Protein AF-A0A6D1P463-F1 (afdb_monomer_lite)

Secondary structure (DSSP, 8-state):
-----S----EEEEEEETT--EEEEEE-SEEEEEEEEE----S-----EEEEEEETTEEEEEEESTT-TTEEEEEEEE-

Structure (mmCIF, N/CA/C/O backbone):
data_AF-A0A6D1P463-F1
#
_entry.id   AF-A0A6D1P463-F1
#
loop_
_atom_site.group_PDB
_atom_site.id
_atom_site.type_symbol
_atom_site.label_atom_id
_atom_site.label_alt_id
_atom_site.label_comp_id
_atom_site.label_asym_id
_atom_site.label_entity_id
_atom_site.label_seq_id
_atom_site.pdbx_PDB_ins_code
_atom_site.Cartn_x
_atom_site.Cartn_y
_atom_site.Cartn_z
_atom_site.occupancy
_atom_site.B_iso_or_equiv
_atom_site.auth_seq_id
_atom_site.auth_comp_id
_atom_site.auth_asym_id
_atom_site.auth_atom_id
_atom_site.pdbx_PDB_model_num
ATOM 1 N N . MET A 1 1 ? -21.487 -19.056 15.090 1.00 35.12 1 MET A N 1
ATOM 2 C CA . MET A 1 1 ? -22.335 -17.850 15.218 1.00 35.12 1 MET A CA 1
ATOM 3 C C . MET A 1 1 ? -21.613 -16.711 14.514 1.00 35.12 1 MET A C 1
ATOM 5 O O . MET A 1 1 ? -20.552 -16.316 14.980 1.00 35.12 1 MET A O 1
ATOM 9 N N . TRP A 1 2 ? -22.112 -16.238 13.372 1.00 36.16 2 TRP A N 1
ATOM 10 C CA . TRP A 1 2 ? -21.562 -15.039 12.735 1.00 36.16 2 TRP A CA 1
ATOM 11 C C . TRP A 1 2 ? -21.998 -13.839 13.576 1.00 36.16 2 TRP A C 1
ATOM 13 O O . TRP A 1 2 ? -23.192 -13.555 13.669 1.00 36.16 2 TRP A O 1
ATOM 23 N N . LYS A 1 3 ? -21.063 -13.192 14.279 1.00 46.94 3 LYS A N 1
ATOM 24 C CA . LYS A 1 3 ? -21.391 -11.977 15.029 1.00 46.94 3 LYS A CA 1
ATOM 25 C C . LYS A 1 3 ? -21.699 -10.873 14.022 1.00 46.94 3 LYS A C 1
ATOM 27 O O . LYS A 1 3 ? -20.907 -10.636 13.114 1.00 46.94 3 LYS A O 1
ATOM 32 N N . LYS A 1 4 ? -22.834 -10.192 14.201 1.00 46.19 4 LYS A N 1
ATOM 33 C CA . LYS A 1 4 ? -23.093 -8.891 13.578 1.00 46.19 4 LYS A CA 1
ATOM 34 C C . LYS A 1 4 ? -22.007 -7.954 14.113 1.00 46.19 4 LYS A C 1
ATOM 36 O O . LYS A 1 4 ? -22.091 -7.508 15.255 1.00 46.19 4 LYS A O 1
ATOM 41 N N . GLY A 1 5 ? -20.925 -7.789 13.357 1.00 48.53 5 GLY A N 1
ATOM 42 C CA . GLY A 1 5 ? -19.892 -6.817 13.685 1.00 48.53 5 GLY A CA 1
ATOM 43 C C . GLY A 1 5 ? -20.539 -5.440 13.733 1.00 48.53 5 GLY A C 1
ATOM 44 O O . GLY A 1 5 ? -21.387 -5.137 12.889 1.00 48.53 5 GLY A O 1
ATOM 45 N N . GLY A 1 6 ? -20.171 -4.627 14.729 1.00 52.88 6 GLY A N 1
ATOM 46 C CA . GLY A 1 6 ? -20.381 -3.183 14.638 1.00 52.88 6 GLY A CA 1
ATOM 47 C C . GLY A 1 6 ? -19.903 -2.731 13.261 1.00 52.88 6 GLY A C 1
ATOM 48 O O . GLY A 1 6 ? -18.915 -3.280 12.769 1.00 52.88 6 GLY A O 1
ATOM 49 N N . GLY A 1 7 ? -20.689 -1.873 12.603 1.00 59.16 7 GLY A N 1
ATOM 50 C CA . GLY A 1 7 ? -20.526 -1.556 11.184 1.00 59.16 7 GLY A CA 1
ATOM 51 C C . GLY A 1 7 ? -19.061 -1.375 10.799 1.00 59.16 7 GLY A C 1
ATOM 52 O O . GLY A 1 7 ? -18.294 -0.799 11.566 1.00 59.16 7 GLY A O 1
ATOM 53 N N . ILE A 1 8 ? -18.692 -1.907 9.630 1.00 65.88 8 ILE A N 1
ATOM 54 C CA . ILE A 1 8 ? -17.371 -1.701 9.030 1.00 65.88 8 ILE A CA 1
ATOM 55 C C . ILE A 1 8 ? -17.127 -0.194 9.090 1.00 65.88 8 ILE A C 1
ATOM 57 O O . ILE A 1 8 ? -17.947 0.563 8.562 1.00 65.88 8 ILE A O 1
ATOM 61 N N . GLY A 1 9 ? -16.100 0.236 9.826 1.00 69.56 9 GLY A N 1
ATOM 62 C CA . GLY A 1 9 ? -15.807 1.653 9.982 1.00 69.56 9 GLY A CA 1
ATOM 63 C C . GLY A 1 9 ? -15.515 2.309 8.636 1.00 69.56 9 GLY A C 1
ATOM 64 O O . GLY A 1 9 ? -15.602 1.676 7.579 1.00 69.56 9 GLY A O 1
ATOM 65 N N . LYS A 1 10 ? -15.231 3.613 8.639 1.00 85.94 10 LYS A N 1
ATOM 66 C C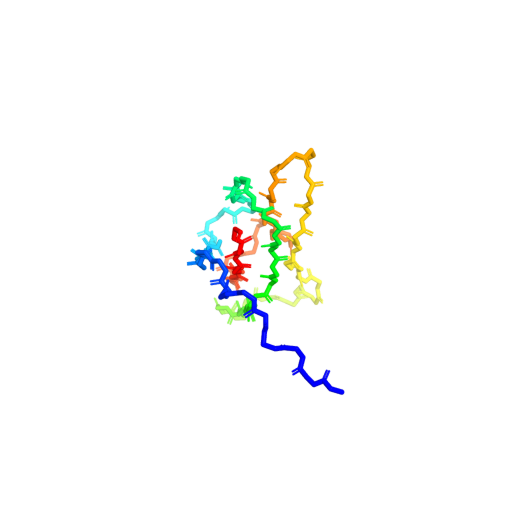A . LYS A 1 10 ? -15.103 4.369 7.389 1.00 85.94 10 LYS A CA 1
ATOM 67 C C . LYS A 1 10 ? -14.083 3.690 6.468 1.00 85.94 10 LYS A C 1
ATOM 69 O O . LYS A 1 10 ? -12.930 3.499 6.837 1.00 85.94 10 LYS A O 1
ATOM 74 N N . VAL A 1 11 ? -14.531 3.339 5.264 1.00 88.88 11 VAL A N 1
ATOM 75 C CA . VAL A 1 11 ? -13.691 2.703 4.250 1.00 88.88 11 VAL A CA 1
ATOM 76 C C . VAL A 1 11 ? -13.084 3.786 3.363 1.00 88.88 11 VAL A C 1
ATOM 78 O O . VAL A 1 11 ? -13.811 4.570 2.753 1.00 88.88 11 VAL A O 1
ATOM 81 N N . SER A 1 12 ? -11.758 3.821 3.278 1.00 92.31 12 SER A N 1
ATOM 82 C CA . SER A 1 12 ? -10.995 4.727 2.413 1.00 92.31 12 SER A CA 1
ATOM 83 C C . SER A 1 12 ? -10.241 3.921 1.358 1.00 92.31 12 SER A C 1
ATOM 85 O O . SER A 1 12 ? -9.721 2.849 1.654 1.00 92.31 12 SER A O 1
ATOM 87 N N . SER A 1 13 ? -10.203 4.409 0.119 1.00 92.75 13 SER A N 1
ATOM 88 C CA . SER A 1 13 ? -9.490 3.756 -0.988 1.00 92.75 13 SER A CA 1
ATOM 89 C C . SER A 1 13 ? -8.312 4.607 -1.434 1.00 92.75 13 SER A C 1
ATOM 91 O O . SER A 1 13 ? -8.439 5.824 -1.570 1.00 92.75 13 SER A O 1
ATOM 93 N N . TYR A 1 14 ? -7.188 3.953 -1.692 1.00 91.44 14 TYR A N 1
ATOM 94 C CA . TYR A 1 14 ? -5.935 4.574 -2.083 1.00 91.44 14 TYR A CA 1
ATOM 95 C C . TYR A 1 14 ? -5.409 3.933 -3.350 1.00 91.44 14 TYR A C 1
ATOM 97 O O . TYR A 1 14 ? -5.532 2.726 -3.544 1.00 91.44 14 TYR A O 1
ATOM 105 N N . GLN A 1 15 ? -4.796 4.756 -4.187 1.00 90.06 15 GLN A N 1
ATOM 106 C CA . GLN A 1 15 ? -4.222 4.339 -5.451 1.00 90.06 15 GLN A CA 1
ATOM 107 C C . GLN A 1 15 ? -2.825 4.937 -5.573 1.00 90.06 15 GLN A C 1
ATOM 109 O O . GLN A 1 15 ? -2.636 6.144 -5.416 1.00 90.06 15 GLN A O 1
ATOM 114 N N . LEU A 1 16 ? -1.858 4.079 -5.868 1.00 86.50 16 LEU A N 1
ATOM 115 C CA . LEU A 1 16 ? -0.484 4.435 -6.178 1.00 86.50 16 LEU A CA 1
ATOM 116 C C . LEU A 1 16 ? -0.250 4.175 -7.668 1.00 86.50 16 LEU A C 1
ATOM 118 O O . LEU A 1 16 ? -0.365 3.041 -8.136 1.00 86.50 16 LEU A O 1
ATOM 122 N N . ASN A 1 17 ? 0.052 5.245 -8.402 1.00 77.62 17 ASN A N 1
ATOM 123 C CA . ASN A 1 17 ? 0.365 5.210 -9.828 1.00 77.62 17 ASN A CA 1
ATOM 124 C C . ASN A 1 17 ? 1.823 5.607 -10.051 1.00 77.62 17 ASN A C 1
ATOM 126 O O . ASN A 1 17 ? 2.354 6.446 -9.325 1.00 77.62 17 ASN A O 1
ATOM 130 N N . PHE A 1 18 ? 2.431 5.101 -11.120 1.00 70.88 18 PHE A N 1
ATOM 131 C CA . PHE A 1 18 ? 3.707 5.616 -11.611 1.00 70.88 18 PHE A CA 1
ATOM 132 C C . PHE A 1 18 ? 3.673 7.150 -11.821 1.00 70.88 18 PHE A C 1
ATOM 134 O O . PHE A 1 18 ? 2.636 7.674 -12.240 1.00 70.88 18 PHE A O 1
ATOM 141 N N . PRO A 1 19 ? 4.778 7.887 -11.576 1.00 71.00 19 PRO A N 1
ATOM 142 C CA . PRO A 1 19 ? 6.109 7.443 -11.131 1.00 71.00 19 PRO A CA 1
ATOM 143 C C . PRO A 1 19 ? 6.266 7.300 -9.616 1.00 71.00 19 PRO A C 1
ATOM 145 O O . PRO A 1 19 ? 7.383 7.175 -9.118 1.00 71.00 19 PRO A O 1
ATOM 148 N N . TYR A 1 20 ? 5.169 7.335 -8.864 1.00 73.69 20 TYR A N 1
ATOM 149 C CA . TYR A 1 20 ? 5.233 7.233 -7.416 1.00 73.69 20 TYR A CA 1
ATOM 150 C C . TYR A 1 20 ? 5.446 5.780 -6.999 1.00 73.69 20 TYR A C 1
ATOM 152 O O . TYR A 1 20 ? 4.669 4.892 -7.339 1.00 73.69 20 TYR A O 1
ATOM 160 N N . SER A 1 21 ? 6.497 5.553 -6.218 1.00 82.06 21 SER A N 1
ATOM 161 C CA . SER A 1 21 ? 6.808 4.247 -5.640 1.00 82.06 21 SER A CA 1
ATOM 162 C C . SER A 1 21 ? 6.252 4.073 -4.234 1.00 82.06 21 SER A C 1
ATOM 164 O O . SER A 1 21 ? 6.293 2.968 -3.705 1.00 82.06 21 SER A O 1
ATOM 166 N N . GLN A 1 22 ? 5.746 5.139 -3.606 1.00 88.81 22 GLN A N 1
ATOM 167 C CA . GLN A 1 22 ? 5.247 5.114 -2.234 1.00 88.81 22 GLN A CA 1
ATOM 168 C C . GLN A 1 22 ? 4.110 6.118 -2.018 1.00 88.81 22 GLN A C 1
ATOM 170 O O . GLN A 1 22 ? 4.110 7.201 -2.601 1.00 88.81 22 GLN A O 1
ATOM 175 N N . SER A 1 23 ? 3.171 5.778 -1.134 1.00 89.81 23 SER A N 1
ATOM 176 C CA . SER A 1 23 ? 2.138 6.683 -0.625 1.00 89.81 23 SER A CA 1
ATOM 177 C C . SER A 1 23 ? 1.876 6.425 0.860 1.00 89.81 23 SER A C 1
ATOM 179 O O . SER A 1 23 ? 1.764 5.274 1.290 1.00 89.81 23 SER A O 1
ATOM 181 N N . ASN A 1 24 ? 1.789 7.497 1.649 1.00 93.00 24 ASN A N 1
ATOM 182 C CA . ASN A 1 24 ? 1.394 7.436 3.055 1.00 93.00 24 ASN A CA 1
ATOM 183 C C . ASN A 1 24 ? -0.135 7.473 3.138 1.00 93.00 24 ASN A C 1
ATOM 185 O O . ASN A 1 24 ? -0.754 8.455 2.731 1.00 93.00 24 ASN A O 1
ATOM 189 N N . LEU A 1 25 ? -0.726 6.404 3.665 1.00 93.44 25 LEU A N 1
ATOM 190 C CA . LEU A 1 25 ? -2.175 6.253 3.781 1.00 93.44 25 LEU A CA 1
ATOM 191 C C . LEU A 1 25 ? -2.708 6.864 5.085 1.00 93.44 25 LEU A C 1
ATOM 193 O O . LEU A 1 25 ? -3.910 7.017 5.242 1.00 93.44 25 LEU A O 1
ATOM 197 N N . GLY A 1 26 ? -1.827 7.231 6.019 1.00 93.69 26 GLY A N 1
ATOM 198 C CA . GLY A 1 26 ? -2.205 7.767 7.322 1.00 93.69 26 GLY A CA 1
ATOM 199 C C . GLY A 1 26 ? -2.620 6.689 8.324 1.00 93.69 26 GLY A C 1
ATOM 200 O O . GLY A 1 26 ? -2.254 5.516 8.202 1.00 93.69 26 GLY A O 1
ATOM 201 N N . GLN A 1 27 ? -3.333 7.112 9.367 1.00 94.50 27 GLN A N 1
ATOM 202 C CA . GLN A 1 27 ? -3.728 6.248 10.477 1.00 94.50 27 GLN A CA 1
ATOM 203 C C . GLN A 1 27 ? -5.038 5.538 10.166 1.00 94.50 27 GLN A C 1
ATOM 205 O O . GLN A 1 27 ? -6.046 6.191 9.931 1.00 94.50 27 GLN A O 1
ATOM 210 N N . HIS A 1 28 ? -5.003 4.208 10.224 1.00 92.19 28 HIS A N 1
ATOM 211 C CA . HIS A 1 28 ? -6.161 3.341 10.034 1.00 92.19 28 HIS A CA 1
ATOM 212 C C . HIS A 1 28 ? -6.054 2.129 10.956 1.00 92.19 28 HIS A C 1
ATOM 214 O O . HIS A 1 28 ? -4.945 1.653 11.253 1.00 92.19 28 HIS A O 1
ATOM 220 N N . THR A 1 29 ? -7.195 1.580 11.363 1.00 91.25 29 THR A N 1
ATOM 221 C CA . THR A 1 29 ? -7.240 0.323 12.120 1.00 91.25 29 THR A CA 1
ATOM 222 C C . THR A 1 29 ? -6.653 -0.814 11.291 1.00 91.25 29 THR A C 1
ATOM 224 O O . THR A 1 29 ? -5.817 -1.579 11.782 1.00 91.25 29 THR A O 1
ATOM 227 N N . PHE A 1 30 ? -7.009 -0.876 10.008 1.00 90.06 30 PHE A N 1
ATOM 228 C CA . PHE A 1 30 ? -6.550 -1.910 9.089 1.00 90.06 30 PHE A CA 1
ATOM 229 C C . PHE A 1 30 ? -6.424 -1.380 7.659 1.00 90.06 30 PHE A C 1
ATOM 231 O O . PHE A 1 30 ? -7.270 -0.608 7.223 1.00 90.06 30 PHE A O 1
ATOM 238 N N . CYS A 1 31 ? -5.419 -1.845 6.915 1.00 93.38 31 CYS A N 1
ATOM 239 C CA . CYS A 1 31 ? -5.329 -1.662 5.469 1.00 93.38 31 CYS A CA 1
ATOM 240 C C . CYS A 1 31 ? -5.003 -2.993 4.787 1.00 93.38 31 CYS A C 1
ATOM 242 O O . CYS A 1 31 ? -4.223 -3.791 5.306 1.00 93.38 31 CYS A O 1
ATOM 244 N N . ALA A 1 32 ? -5.563 -3.205 3.599 1.00 93.44 32 ALA A N 1
ATOM 245 C CA . ALA A 1 32 ? -5.283 -4.351 2.743 1.00 93.44 32 ALA A CA 1
ATOM 246 C C . ALA A 1 32 ? -5.083 -3.920 1.292 1.00 93.44 32 A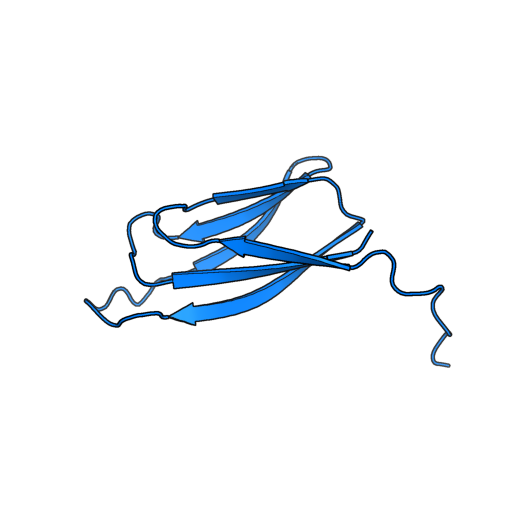LA A C 1
ATOM 248 O O . ALA A 1 32 ? -5.657 -2.930 0.836 1.00 93.44 32 ALA A O 1
ATOM 249 N N . LEU A 1 33 ? -4.278 -4.693 0.561 1.00 92.50 33 LEU A N 1
ATOM 250 C CA . LEU A 1 33 ? -4.163 -4.552 -0.884 1.00 92.50 33 LEU A CA 1
ATOM 251 C C . LEU A 1 33 ? -5.483 -5.006 -1.502 1.00 92.50 33 LEU A C 1
ATOM 253 O O . LEU A 1 33 ? -5.979 -6.087 -1.182 1.00 92.50 33 LEU A O 1
ATOM 257 N N . SER A 1 34 ? -6.056 -4.176 -2.367 1.00 89.25 34 SER A N 1
ATOM 258 C CA . SER A 1 34 ? -7.313 -4.486 -3.051 1.00 89.25 34 SER A CA 1
ATOM 259 C C . SER A 1 34 ? -7.091 -4.869 -4.507 1.00 89.25 34 SER A C 1
ATOM 261 O O . SER A 1 34 ? -7.809 -5.721 -5.030 1.00 89.25 34 SER A O 1
ATOM 263 N N . HIS A 1 35 ? -6.101 -4.266 -5.168 1.00 83.31 35 HIS A N 1
ATOM 264 C CA . HIS A 1 35 ? -5.826 -4.548 -6.568 1.00 83.31 35 HIS A CA 1
ATOM 265 C C . HIS A 1 35 ? -4.369 -4.268 -6.939 1.00 83.31 35 HIS A C 1
ATOM 267 O O . HIS A 1 35 ? -3.781 -3.282 -6.501 1.00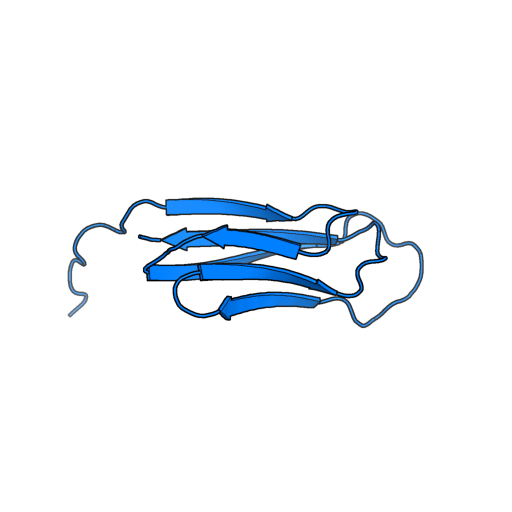 83.31 35 HIS A O 1
ATOM 273 N N . VAL A 1 36 ? -3.806 -5.117 -7.798 1.00 77.94 36 VAL A N 1
ATOM 274 C CA . VAL A 1 36 ? -2.506 -4.899 -8.437 1.00 77.94 36 VAL A CA 1
ATOM 275 C C . VAL A 1 36 ? -2.700 -5.102 -9.931 1.00 77.94 36 VAL A C 1
ATOM 277 O O . VAL A 1 36 ? -3.077 -6.191 -10.362 1.00 77.94 36 VAL A O 1
ATOM 280 N N . ARG A 1 37 ? -2.483 -4.051 -10.727 1.00 75.75 37 ARG A N 1
ATOM 281 C CA . ARG A 1 37 ? -2.665 -4.102 -12.183 1.00 75.75 37 ARG A CA 1
ATOM 282 C C . ARG A 1 37 ? -1.377 -3.757 -12.909 1.00 75.75 37 ARG A C 1
ATOM 284 O O . ARG A 1 37 ? -0.834 -2.676 -12.703 1.00 75.75 37 ARG A O 1
ATOM 291 N N . ALA A 1 38 ? -0.979 -4.628 -13.833 1.00 71.62 38 ALA A N 1
ATOM 292 C CA . ALA A 1 38 ? 0.011 -4.309 -14.851 1.00 71.62 38 ALA A CA 1
ATOM 293 C C . ALA A 1 38 ? -0.643 -3.471 -15.972 1.00 71.62 38 ALA A C 1
ATOM 295 O O . ALA A 1 38 ? -1.536 -3.935 -16.685 1.00 71.62 38 ALA A O 1
ATOM 296 N N . THR A 1 39 ? -0.237 -2.216 -16.118 1.00 64.44 39 THR A N 1
ATOM 297 C CA . THR A 1 39 ? -0.645 -1.257 -17.147 1.00 64.44 39 THR A CA 1
ATOM 298 C C . THR A 1 39 ? 0.478 -1.088 -18.178 1.00 64.44 39 THR A C 1
ATOM 300 O O . THR A 1 39 ? 1.100 -0.037 -18.255 1.00 64.44 39 THR A O 1
ATOM 303 N N . GLY A 1 40 ? 0.756 -2.136 -18.962 1.00 58.97 40 GLY A N 1
ATOM 304 C CA . GLY A 1 40 ? 1.672 -2.085 -20.113 1.00 58.97 40 GLY A CA 1
ATOM 305 C C . GLY A 1 40 ? 2.907 -2.976 -19.969 1.00 58.97 40 GLY A C 1
ATOM 306 O O . GLY A 1 40 ? 3.806 -2.698 -19.182 1.00 58.97 40 GLY A O 1
ATOM 307 N N . PHE A 1 41 ? 2.978 -4.048 -20.759 1.00 56.78 41 PHE A N 1
ATOM 308 C CA . PHE A 1 41 ? 4.140 -4.936 -20.796 1.00 56.78 41 PHE A CA 1
ATOM 309 C C . PHE A 1 41 ? 5.227 -4.340 -21.693 1.00 56.78 41 PHE A C 1
ATOM 311 O O . PHE A 1 41 ? 5.242 -4.570 -22.900 1.00 56.78 41 PHE A O 1
ATOM 318 N N . HIS A 1 42 ? 6.154 -3.590 -21.104 1.00 57.84 42 HIS A N 1
ATOM 319 C CA . HIS A 1 42 ? 7.424 -3.284 -21.749 1.00 57.84 42 HIS A CA 1
ATOM 320 C C . HIS A 1 42 ? 8.551 -3.778 -20.844 1.00 57.84 42 HIS A C 1
ATOM 322 O O . HIS A 1 42 ? 8.888 -3.156 -19.843 1.00 57.84 42 HIS A O 1
ATOM 328 N N . ASN A 1 43 ? 9.109 -4.916 -21.253 1.00 52.78 43 ASN A N 1
ATOM 329 C CA . ASN A 1 43 ? 10.262 -5.620 -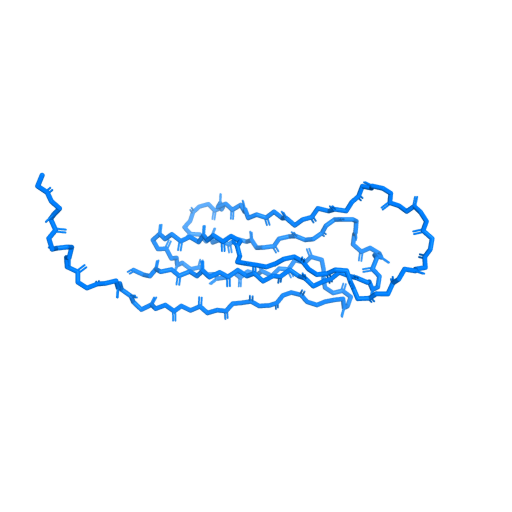20.698 1.00 52.78 43 ASN A CA 1
ATOM 330 C C . ASN A 1 43 ? 10.014 -6.449 -19.423 1.00 52.78 43 ASN A C 1
ATOM 332 O O . ASN A 1 43 ? 9.313 -6.070 -18.489 1.00 52.78 43 ASN A O 1
ATOM 336 N N . SER A 1 44 ? 10.602 -7.642 -19.466 1.00 53.16 44 SER A N 1
ATOM 337 C CA . SER A 1 44 ? 10.452 -8.826 -18.619 1.00 53.16 44 SER A CA 1
ATOM 338 C C . SER A 1 44 ? 11.047 -8.674 -17.217 1.00 53.16 44 SER A C 1
ATOM 340 O O . SER A 1 44 ? 11.958 -9.409 -16.836 1.00 53.16 44 SER A O 1
ATOM 342 N N . ASN A 1 45 ? 10.571 -7.708 -16.439 1.00 54.28 45 ASN A N 1
ATOM 343 C CA . ASN A 1 45 ? 10.867 -7.702 -15.011 1.00 54.28 45 ASN A CA 1
ATOM 344 C C . ASN A 1 45 ? 9.825 -8.564 -14.296 1.00 54.28 45 ASN A C 1
ATOM 346 O O . ASN A 1 45 ? 8.776 -8.077 -13.877 1.00 54.28 45 ASN A O 1
ATOM 350 N N . ASP A 1 46 ? 10.153 -9.848 -14.149 1.00 57.47 46 ASP A N 1
ATOM 351 C CA . ASP A 1 46 ? 9.344 -10.875 -13.473 1.00 57.47 46 ASP A CA 1
ATOM 352 C C . ASP A 1 46 ? 9.149 -10.613 -11.964 1.00 57.47 46 ASP A C 1
ATOM 354 O O . ASP A 1 46 ? 8.443 -11.352 -11.283 1.00 57.47 46 ASP A O 1
ATOM 358 N N . TYR A 1 47 ? 9.761 -9.552 -11.428 1.00 63.75 47 TYR A N 1
ATOM 359 C CA . TYR A 1 47 ? 9.708 -9.183 -10.018 1.00 63.75 47 TYR A CA 1
ATOM 360 C C . TYR A 1 47 ? 9.132 -7.774 -9.860 1.00 63.75 47 TYR A C 1
ATOM 362 O O . TYR A 1 47 ? 9.861 -6.783 -9.859 1.00 63.75 47 TYR A O 1
ATOM 370 N N . SER A 1 48 ? 7.804 -7.682 -9.785 1.00 71.62 48 SER A N 1
ATOM 371 C CA . SER A 1 48 ? 7.087 -6.452 -9.432 1.00 71.62 48 SER A CA 1
ATOM 372 C C . SER A 1 48 ? 6.191 -6.725 -8.233 1.00 71.62 48 SER A C 1
ATOM 374 O O . SER A 1 48 ? 5.475 -7.725 -8.207 1.00 71.62 48 SER A O 1
ATOM 376 N N . GLU A 1 49 ? 6.239 -5.850 -7.237 1.00 79.50 49 GLU A N 1
ATOM 377 C CA . GLU A 1 49 ? 5.609 -6.060 -5.938 1.00 79.50 49 GLU A CA 1
ATOM 378 C C . GLU A 1 49 ? 4.863 -4.800 -5.497 1.00 79.50 49 GLU A C 1
ATOM 380 O O . GLU A 1 49 ? 5.387 -3.689 -5.579 1.00 79.50 49 GLU A O 1
ATOM 385 N N . CYS A 1 50 ? 3.646 -4.986 -4.987 1.00 85.69 50 CYS A N 1
ATOM 386 C CA . CYS A 1 50 ? 2.964 -3.995 -4.166 1.00 85.69 50 CYS A CA 1
ATOM 387 C C . CYS A 1 50 ? 2.961 -4.510 -2.729 1.00 85.69 50 CYS A C 1
ATOM 389 O O . CYS A 1 50 ? 2.570 -5.653 -2.491 1.00 85.69 50 CYS A O 1
ATOM 391 N N . SER A 1 51 ? 3.341 -3.671 -1.773 1.00 90.38 51 SER A N 1
ATOM 392 C CA . SER A 1 51 ? 3.360 -4.036 -0.361 1.00 90.38 51 SER A CA 1
ATOM 393 C C . SER A 1 51 ? 2.708 -2.965 0.501 1.00 90.38 51 SER A C 1
ATOM 395 O O . SER A 1 51 ? 2.790 -1.765 0.231 1.00 90.38 51 SER A O 1
ATOM 397 N N . LEU A 1 52 ? 2.031 -3.422 1.553 1.00 92.75 52 LEU A N 1
ATOM 398 C CA . LEU A 1 52 ? 1.544 -2.577 2.632 1.00 92.75 52 LEU A CA 1
ATOM 399 C C . LEU A 1 52 ? 2.393 -2.832 3.863 1.00 92.75 52 LEU A C 1
ATOM 401 O O . LEU A 1 52 ? 2.535 -3.971 4.306 1.00 92.75 52 LEU A O 1
ATOM 405 N N . SER A 1 53 ? 2.912 -1.761 4.439 1.00 94.44 53 SER A N 1
ATOM 406 C CA . SER A 1 53 ? 3.614 -1.804 5.710 1.00 94.44 53 SER A CA 1
ATOM 407 C C . SER A 1 53 ? 2.973 -0.832 6.690 1.00 94.44 53 SER A C 1
ATOM 409 O O . SER A 1 53 ? 2.360 0.168 6.310 1.00 94.44 53 SER A O 1
ATOM 411 N N . LYS A 1 54 ? 3.094 -1.147 7.978 1.00 93.44 54 LYS A N 1
ATOM 412 C CA . LYS A 1 54 ? 2.678 -0.264 9.064 1.00 93.44 54 LYS A CA 1
ATOM 413 C C . LYS A 1 54 ? 3.928 0.244 9.771 1.00 93.44 54 LYS A C 1
ATOM 415 O O . LYS A 1 54 ? 4.700 -0.552 10.298 1.00 93.44 54 LYS A O 1
ATOM 420 N N . SER A 1 55 ? 4.124 1.559 9.771 1.00 88.50 55 SER A N 1
ATOM 421 C CA . SER A 1 55 ? 5.219 2.233 10.468 1.00 88.50 55 SER A CA 1
ATOM 422 C C . SER A 1 55 ? 4.636 3.114 11.569 1.00 88.50 55 SER A C 1
ATOM 424 O O . SER A 1 55 ? 3.987 4.133 11.311 1.00 88.50 55 SER A O 1
ATOM 426 N N . GLY A 1 56 ? 4.795 2.674 12.819 1.00 88.88 56 GLY A N 1
ATOM 427 C CA . GLY A 1 56 ? 4.087 3.260 13.956 1.00 88.88 56 GLY A CA 1
ATOM 428 C C . GLY A 1 56 ? 2.568 3.146 13.781 1.00 88.88 56 GLY A C 1
ATOM 429 O O . GLY A 1 56 ? 2.029 2.051 13.618 1.00 88.88 56 GLY A O 1
ATOM 430 N N . SER A 1 57 ? 1.875 4.285 13.801 1.00 89.38 57 SER A N 1
ATOM 431 C CA . SER A 1 57 ? 0.421 4.345 13.594 1.00 89.38 57 SER A CA 1
ATOM 432 C C . SER A 1 57 ? 0.011 4.501 12.128 1.00 89.38 57 SER A C 1
ATOM 434 O O . SER A 1 57 ? -1.174 4.379 11.833 1.00 89.38 57 SER A O 1
ATOM 436 N N . ASN A 1 58 ? 0.955 4.773 11.222 1.00 93.75 58 ASN A N 1
ATOM 437 C CA . ASN A 1 58 ? 0.653 5.072 9.825 1.00 93.75 58 ASN A CA 1
ATOM 438 C C . ASN A 1 58 ? 0.843 3.849 8.932 1.00 93.75 58 ASN A C 1
ATOM 440 O O . ASN A 1 58 ? 1.786 3.071 9.099 1.00 93.75 58 ASN A O 1
ATOM 444 N N . TRP A 1 59 ? -0.034 3.722 7.949 1.00 95.44 59 TRP A N 1
ATOM 445 C CA . TRP A 1 59 ? 0.087 2.752 6.876 1.00 95.44 59 TRP A CA 1
ATOM 446 C C . TRP A 1 59 ? 0.784 3.363 5.669 1.00 95.44 59 TRP A C 1
ATOM 448 O O . TRP A 1 59 ? 0.583 4.530 5.334 1.00 95.44 59 TRP A O 1
ATOM 458 N N . GLN A 1 60 ? 1.587 2.553 4.995 1.00 94.94 60 GLN A N 1
ATOM 459 C CA . GLN A 1 60 ? 2.317 2.942 3.803 1.00 94.94 60 GLN A CA 1
ATOM 460 C C . GLN A 1 60 ? 2.118 1.896 2.713 1.00 94.94 60 GLN A C 1
ATOM 462 O O . GLN A 1 60 ? 2.315 0.703 2.937 1.00 94.94 60 GLN A O 1
ATOM 467 N N . LEU A 1 61 ? 1.739 2.363 1.527 1.00 92.81 61 LEU A N 1
ATOM 468 C CA . LEU A 1 61 ? 1.674 1.568 0.308 1.00 92.81 61 LEU A CA 1
ATOM 469 C C . LEU A 1 61 ? 2.950 1.803 -0.493 1.00 92.81 61 LEU A C 1
ATOM 471 O O . LEU A 1 61 ? 3.291 2.953 -0.768 1.00 92.81 61 LEU A O 1
ATOM 475 N N . THR A 1 62 ? 3.638 0.730 -0.868 1.00 90.12 62 THR A N 1
ATOM 476 C CA . THR A 1 62 ? 4.881 0.770 -1.647 1.00 90.12 62 THR A CA 1
ATOM 477 C C . THR A 1 62 ? 4.738 -0.080 -2.904 1.00 90.12 62 THR A C 1
ATOM 479 O O . THR A 1 62 ? 4.144 -1.154 -2.860 1.00 90.12 62 THR A O 1
ATOM 482 N N . ALA A 1 63 ? 5.299 0.394 -4.012 1.00 85.50 63 ALA A N 1
ATOM 483 C CA . ALA A 1 63 ? 5.473 -0.334 -5.259 1.00 85.50 63 ALA A CA 1
ATOM 484 C C . ALA A 1 63 ? 6.972 -0.498 -5.549 1.00 85.50 63 ALA A C 1
ATOM 486 O O . ALA A 1 63 ? 7.737 0.469 -5.470 1.00 85.50 63 ALA A O 1
ATOM 487 N N . TYR A 1 64 ? 7.389 -1.71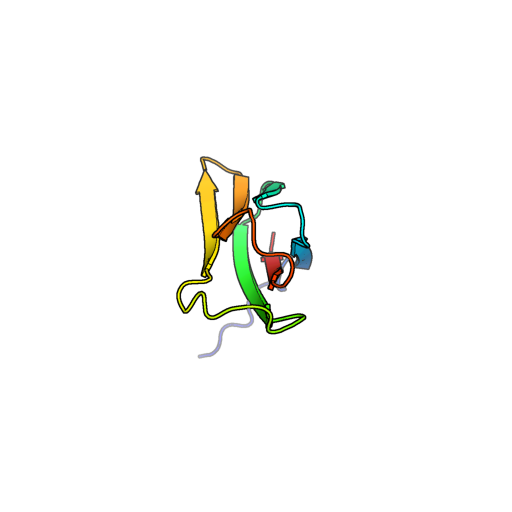2 -5.901 1.00 78.19 64 TYR A N 1
ATOM 488 C CA . TYR A 1 64 ? 8.760 -2.037 -6.285 1.00 78.19 64 TYR A CA 1
ATOM 489 C C . TYR A 1 64 ? 8.796 -2.790 -7.628 1.00 78.19 64 TYR A C 1
ATOM 491 O O . TYR A 1 64 ? 7.945 -3.651 -7.848 1.00 78.19 64 TYR A O 1
ATOM 499 N N . PRO A 1 65 ? 9.796 -2.541 -8.497 1.00 74.50 65 PRO A N 1
ATOM 500 C CA . PRO A 1 65 ? 10.778 -1.467 -8.407 1.00 74.50 65 PRO A CA 1
ATOM 501 C C . PRO A 1 65 ? 10.181 -0.082 -8.738 1.00 74.50 65 PRO A C 1
ATOM 503 O O . PRO A 1 65 ? 9.266 0.013 -9.555 1.00 74.50 65 PRO A O 1
ATOM 506 N N . PRO A 1 66 ? 10.727 1.011 -8.159 1.00 63.66 66 PRO A N 1
ATOM 507 C CA . PRO A 1 66 ? 10.227 2.385 -8.338 1.00 63.66 66 PRO A CA 1
ATOM 508 C C . PRO A 1 66 ? 10.172 2.873 -9.789 1.00 63.66 66 PRO A C 1
ATOM 510 O O . PRO A 1 66 ? 9.494 3.846 -10.100 1.00 63.66 66 PRO A O 1
ATOM 513 N N . SER A 1 67 ? 10.944 2.233 -10.665 1.00 58.44 67 SER A N 1
ATOM 514 C CA . SER A 1 67 ? 11.165 2.637 -12.048 1.00 58.44 67 SER A CA 1
ATOM 515 C C . SER A 1 67 ? 10.173 2.037 -13.0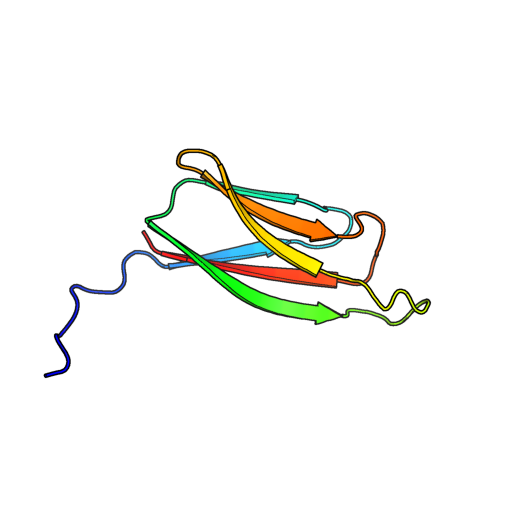44 1.00 58.44 67 SER A C 1
ATOM 517 O O . SER A 1 67 ? 10.262 2.370 -14.226 1.00 58.44 67 SER A O 1
ATOM 519 N N . ILE A 1 68 ? 9.238 1.171 -12.627 1.00 59.62 68 ILE A N 1
ATOM 520 C CA . ILE A 1 68 ? 8.341 0.527 -13.592 1.00 59.62 68 ILE A CA 1
ATOM 521 C C . ILE A 1 68 ? 7.085 1.366 -13.841 1.00 59.62 68 ILE A C 1
ATOM 523 O O . ILE A 1 68 ? 6.187 1.447 -13.005 1.00 59.62 68 ILE A O 1
ATOM 527 N N . ALA A 1 69 ? 7.003 1.910 -15.059 1.00 55.69 69 ALA A N 1
ATOM 528 C CA . ALA A 1 69 ? 5.912 2.725 -15.608 1.00 55.69 69 ALA A CA 1
ATOM 529 C C . ALA A 1 69 ? 4.547 2.041 -15.746 1.00 55.69 69 ALA A C 1
ATOM 531 O O . ALA A 1 69 ? 3.601 2.626 -16.272 1.00 55.69 69 ALA A O 1
ATOM 532 N N . SER A 1 70 ? 4.435 0.815 -15.254 1.00 66.00 70 SER A N 1
ATOM 533 C CA . SER A 1 70 ? 3.404 -0.115 -15.684 1.00 66.00 70 SER A CA 1
ATOM 534 C C . SER A 1 70 ? 2.682 -0.795 -14.538 1.00 66.00 70 SER A C 1
ATOM 536 O O . SER A 1 70 ? 2.042 -1.806 -14.782 1.00 66.00 70 SER A O 1
ATOM 538 N N . TYR A 1 71 ? 2.774 -0.310 -13.301 1.00 71.56 71 TYR A N 1
ATOM 539 C CA . TYR A 1 71 ? 2.038 -0.917 -12.194 1.00 71.56 71 TYR A CA 1
ATOM 540 C C . TYR A 1 71 ? 1.193 0.104 -11.451 1.00 71.56 71 TYR A C 1
ATOM 542 O O . TYR A 1 71 ? 1.634 1.204 -11.118 1.00 71.56 71 TYR A O 1
ATOM 550 N N . ARG A 1 72 ? -0.050 -0.298 -11.198 1.00 81.81 72 ARG A N 1
ATOM 551 C CA . ARG A 1 72 ? -0.982 0.380 -10.309 1.00 81.81 72 ARG A CA 1
ATOM 552 C C . ARG A 1 72 ? -1.211 -0.509 -9.095 1.00 81.81 72 ARG A C 1
ATOM 554 O O . ARG A 1 72 ? -1.641 -1.654 -9.257 1.00 81.81 72 ARG A O 1
ATOM 561 N N . CYS A 1 73 ? -0.956 0.035 -7.911 1.00 87.12 73 CYS A N 1
ATOM 562 C CA . CYS A 1 73 ? -1.267 -0.609 -6.639 1.00 87.12 73 CYS A CA 1
ATOM 563 C C . CYS A 1 73 ? -2.446 0.115 -5.991 1.00 87.12 73 CYS A C 1
ATOM 565 O O . CYS A 1 73 ? -2.376 1.324 -5.769 1.00 87.12 73 CYS A O 1
ATOM 567 N N . ASP A 1 74 ? -3.491 -0.624 -5.640 1.00 91.12 74 ASP A N 1
ATOM 568 C CA . ASP A 1 74 ? -4.634 -0.107 -4.901 1.00 91.12 74 ASP A CA 1
ATOM 569 C C . ASP A 1 74 ? -4.678 -0.735 -3.504 1.00 91.12 74 ASP A C 1
ATOM 571 O O . ASP A 1 74 ? -4.418 -1.930 -3.317 1.00 91.12 74 ASP A O 1
ATOM 575 N N . ALA A 1 75 ? -5.036 0.079 -2.517 1.00 93.12 75 ALA A N 1
ATOM 576 C CA . ALA A 1 75 ? -5.249 -0.348 -1.145 1.00 93.12 75 ALA A CA 1
ATOM 577 C C . ALA A 1 75 ? -6.588 0.170 -0.625 1.00 93.12 75 ALA A C 1
ATOM 579 O O . ALA A 1 75 ? -7.078 1.224 -1.032 1.00 93.12 75 ALA A O 1
ATOM 580 N N . VAL A 1 76 ? -7.171 -0.572 0.305 1.00 94.38 76 VAL A N 1
ATOM 581 C CA . VAL A 1 76 ? -8.369 -0.178 1.040 1.00 94.38 76 VAL A CA 1
ATOM 582 C C . VAL A 1 76 ? -8.037 -0.186 2.519 1.00 94.38 76 VAL A C 1
ATOM 584 O O . VAL A 1 76 ? -7.445 -1.144 3.015 1.00 94.38 76 VAL A O 1
ATOM 587 N N . CYS A 1 77 ? -8.438 0.867 3.217 1.00 93.06 77 CYS A N 1
ATOM 588 C CA . CYS A 1 77 ? -8.259 1.007 4.650 1.00 93.06 77 CYS A CA 1
ATOM 589 C C . CYS A 1 77 ? -9.590 1.206 5.367 1.00 93.06 77 CYS A C 1
ATOM 591 O O . CYS A 1 77 ? -10.535 1.750 4.796 1.00 93.06 77 CYS A O 1
ATOM 593 N N . ILE A 1 78 ? -9.645 0.750 6.613 1.00 91.19 78 ILE A N 1
ATOM 594 C CA . ILE A 1 78 ? -10.809 0.788 7.493 1.00 91.19 78 ILE A CA 1
ATOM 595 C C . ILE A 1 78 ? -10.372 1.418 8.816 1.00 91.19 78 ILE A C 1
ATOM 597 O O . ILE A 1 78 ? -9.354 1.009 9.389 1.00 91.19 78 ILE A O 1
ATOM 601 N N . ASP A 1 79 ? -11.154 2.391 9.276 1.00 87.62 79 ASP A N 1
ATOM 602 C CA . ASP A 1 79 ? -11.029 3.019 10.598 1.00 87.62 79 ASP A CA 1
ATOM 603 C C . ASP A 1 79 ? -11.753 2.237 11.696 1.00 87.62 79 ASP A C 1
ATOM 605 O O . ASP A 1 79 ? -12.870 1.737 11.447 1.00 87.62 79 ASP A O 1
#

pLDDT: mean 77.99, std 16.21, range [35.12, 95.44]

Organism: Escherichia coli (NCBI:txid562)

Foldseek 3Di:
DPDPPDDFADKDKDKDAPLDFKDKPAAFPDKDWDDKFFADDDDDPVDWDWDWDDDPRIIMIGIPPSPDNTIMTMMMGTD

Sequence (79 aa):
MWKKGGGIGKVSSYQLNFPYSQSNLGQHTFCALSHVRATGFHNSNDYSECSLSKSGSNWQLTAYPPSIASYRCDAVCID

Radius of gyration: 14.64 Å; chains: 1; bounding box: 34×26×37 Å